Protein AF-W1Y3P4-F1 (afdb_monomer_lite)

InterPro domains:
  IPR009000 Translation protein, beta-barrel domain superfamily [SSF50447] (2-39)

Secondary structure (DSSP, 8-state):
-EEGGGT-TT-------EEEEEEETTEEEEEESEE-----

Structure (mmCIF, N/CA/C/O backbone):
data_AF-W1Y3P4-F1
#
_entry.id   AF-W1Y3P4-F1
#
loop_
_atom_site.group_PDB
_atom_site.id
_atom_site.type_symbol
_atom_site.label_atom_id
_atom_site.label_alt_id
_atom_site.label_comp_id
_atom_site.label_asym_id
_atom_site.label_entity_id
_atom_site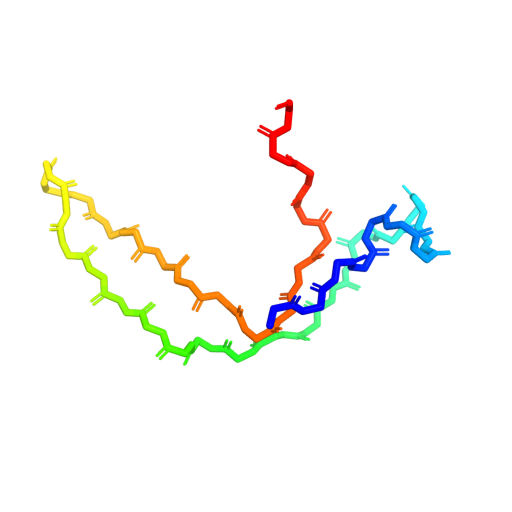.label_seq_id
_atom_site.pdbx_PDB_ins_code
_atom_site.Cartn_x
_atom_site.Cartn_y
_atom_site.Cartn_z
_atom_site.occupancy
_atom_site.B_iso_or_equiv
_atom_site.auth_seq_id
_atom_site.auth_comp_id
_atom_site.auth_asym_id
_atom_site.auth_atom_id
_atom_site.pdbx_PDB_model_num
ATOM 1 N N . MET A 1 1 ? 2.492 -11.893 3.546 1.00 83.75 1 MET A N 1
ATOM 2 C CA . MET A 1 1 ? 2.882 -10.539 3.115 1.00 83.75 1 MET A CA 1
ATOM 3 C C . MET A 1 1 ? 3.974 -10.650 2.067 1.00 83.75 1 MET A C 1
ATOM 5 O O . MET A 1 1 ? 5.156 -10.651 2.394 1.00 83.75 1 MET A O 1
ATOM 9 N N . GLU A 1 2 ? 3.560 -10.807 0.818 1.00 93.81 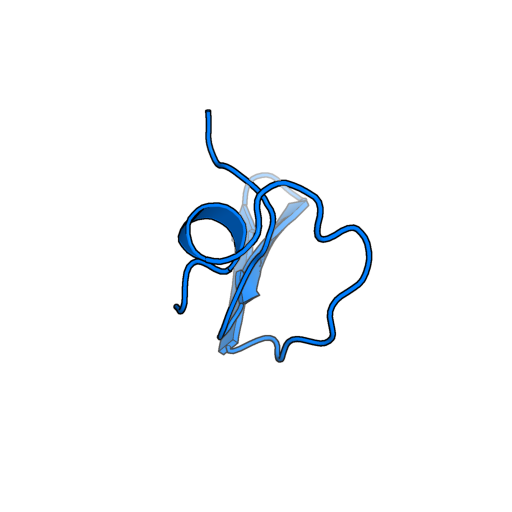2 GLU A N 1
ATOM 10 C CA . GLU A 1 2 ? 4.424 -10.744 -0.361 1.00 93.81 2 GLU A CA 1
ATOM 11 C C . GLU A 1 2 ? 4.707 -9.275 -0.729 1.00 93.81 2 GLU A C 1
ATOM 13 O O . GLU A 1 2 ? 3.856 -8.397 -0.559 1.00 93.81 2 GLU A O 1
ATOM 18 N N . LYS A 1 3 ? 5.935 -8.989 -1.170 1.00 95.25 3 LYS A N 1
ATOM 19 C CA . LYS A 1 3 ? 6.442 -7.631 -1.407 1.00 95.25 3 LYS A CA 1
ATOM 20 C C . LYS A 1 3 ? 6.652 -7.417 -2.905 1.00 95.25 3 LYS A C 1
ATOM 22 O O . LYS A 1 3 ? 7.779 -7.486 -3.383 1.00 95.25 3 LYS A O 1
ATOM 27 N N . LEU A 1 4 ? 5.563 -7.113 -3.608 1.00 95.31 4 LEU A N 1
ATOM 28 C CA . LEU A 1 4 ? 5.525 -6.974 -5.071 1.00 95.31 4 LEU A CA 1
ATOM 29 C C . LEU A 1 4 ? 6.492 -5.901 -5.592 1.00 95.31 4 LEU A C 1
ATOM 31 O O . LEU A 1 4 ? 6.982 -5.991 -6.711 1.00 95.31 4 LEU A O 1
ATOM 35 N N . TYR A 1 5 ? 6.807 -4.903 -4.762 1.00 94.12 5 TYR A N 1
ATOM 36 C CA . TYR A 1 5 ? 7.747 -3.834 -5.099 1.00 94.12 5 TYR A CA 1
ATOM 37 C C . TYR A 1 5 ? 9.205 -4.300 -5.271 1.00 94.12 5 TYR A C 1
ATOM 39 O O . TYR A 1 5 ? 10.011 -3.543 -5.806 1.00 94.12 5 TYR A O 1
ATOM 47 N N . TYR A 1 6 ? 9.572 -5.502 -4.804 1.00 95.00 6 TYR A N 1
ATOM 48 C CA . TYR A 1 6 ? 10.879 -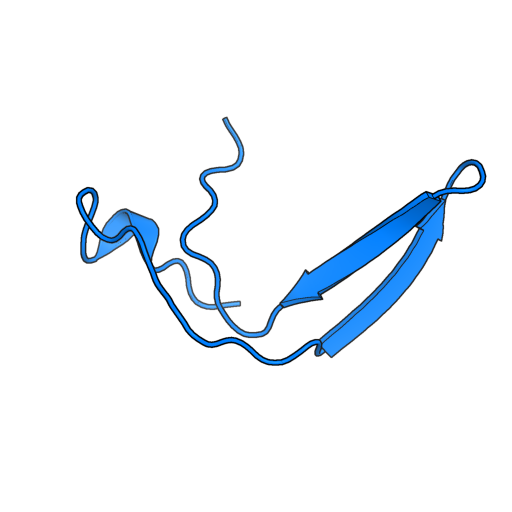6.099 -5.110 1.00 95.00 6 TYR A CA 1
ATOM 49 C C . TYR A 1 6 ? 10.889 -6.859 -6.440 1.00 95.00 6 TYR A C 1
ATOM 51 O O . TYR A 1 6 ? 11.959 -7.007 -7.026 1.00 95.00 6 TYR A O 1
ATOM 59 N N . ASP A 1 7 ? 9.724 -7.308 -6.907 1.00 95.25 7 ASP A N 1
ATOM 60 C CA . ASP A 1 7 ? 9.593 -8.091 -8.136 1.00 95.25 7 ASP A CA 1
ATOM 61 C C . ASP A 1 7 ? 9.421 -7.180 -9.358 1.00 95.25 7 ASP A C 1
ATOM 63 O O . ASP A 1 7 ? 10.107 -7.354 -10.364 1.00 95.25 7 ASP A O 1
ATOM 67 N N . ASP A 1 8 ? 8.547 -6.172 -9.256 1.00 94.75 8 ASP A N 1
ATOM 68 C CA . ASP A 1 8 ? 8.338 -5.165 -10.297 1.00 94.75 8 ASP A CA 1
ATOM 69 C C . ASP A 1 8 ? 8.189 -3.755 -9.688 1.00 94.75 8 ASP A C 1
ATOM 71 O O . ASP A 1 8 ? 7.125 -3.405 -9.164 1.00 94.75 8 ASP A O 1
ATOM 75 N N . PRO A 1 9 ? 9.227 -2.900 -9.780 1.00 92.69 9 PRO A N 1
ATOM 76 C CA . PRO A 1 9 ? 9.170 -1.533 -9.268 1.00 92.69 9 PRO A CA 1
ATOM 77 C C . PRO A 1 9 ? 8.268 -0.600 -10.097 1.00 92.69 9 PRO A C 1
ATOM 79 O O . PRO A 1 9 ? 7.996 0.520 -9.663 1.00 92.69 9 PRO A O 1
ATOM 82 N N . TYR A 1 10 ? 7.814 -1.016 -11.285 1.00 95.12 10 TYR A N 1
ATOM 83 C CA . TYR A 1 10 ? 6.908 -0.243 -12.138 1.00 95.12 10 TYR A CA 1
ATOM 84 C C . TYR A 1 10 ? 5.440 -0.651 -11.985 1.00 95.12 10 TYR A C 1
ATOM 86 O O . TYR A 1 10 ? 4.582 -0.025 -12.616 1.00 95.12 10 TYR A O 1
ATOM 94 N N . LEU A 1 11 ? 5.133 -1.648 -11.149 1.00 95.81 11 LEU A N 1
ATOM 95 C CA . LEU A 1 11 ? 3.771 -2.108 -10.901 1.00 95.81 11 LEU A CA 1
ATOM 96 C C . LEU A 1 11 ? 2.930 -0.997 -10.252 1.00 95.81 11 LEU A C 1
ATOM 98 O O . LEU A 1 11 ? 3.248 -0.503 -9.171 1.00 95.81 11 LEU A O 1
ATOM 102 N N . ARG A 1 12 ? 1.840 -0.603 -10.920 1.00 94.88 12 ARG A N 1
ATOM 103 C CA . ARG A 1 12 ? 0.944 0.481 -10.465 1.00 94.88 12 ARG A CA 1
ATOM 104 C C . ARG A 1 12 ? -0.378 -0.018 -9.905 1.00 94.88 12 ARG A C 1
ATOM 106 O O . ARG A 1 12 ? -0.908 0.587 -8.980 1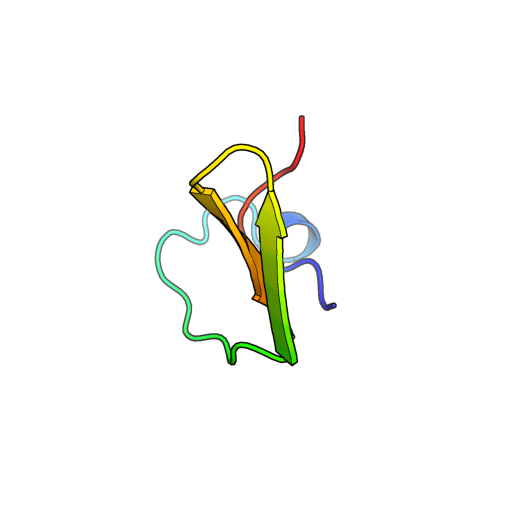.00 94.88 12 ARG A O 1
ATOM 113 N N . ASP A 1 13 ? -0.871 -1.127 -10.441 1.00 96.94 13 ASP A N 1
ATOM 114 C CA . ASP A 1 13 ? -2.172 -1.691 -10.110 1.00 96.94 13 ASP A CA 1
ATOM 115 C C . ASP A 1 13 ? -1.996 -3.151 -9.690 1.00 96.94 13 ASP A C 1
ATOM 117 O O . ASP A 1 13 ? -1.363 -3.940 -10.391 1.00 96.94 13 ASP A O 1
ATOM 121 N N . PHE A 1 14 ? -2.551 -3.523 -8.536 1.00 95.50 14 PHE A N 1
ATOM 122 C CA . PHE A 1 14 ? -2.528 -4.896 -8.037 1.00 95.50 14 PHE A CA 1
ATOM 123 C C . PHE A 1 14 ? -3.793 -5.195 -7.229 1.00 95.50 14 PHE A C 1
ATOM 125 O O . PHE A 1 14 ? -4.400 -4.306 -6.637 1.00 95.50 14 PHE A O 1
ATOM 132 N N . THR A 1 15 ? -4.201 -6.463 -7.208 1.00 97.12 15 THR A N 1
ATOM 133 C CA . THR A 1 15 ? -5.293 -6.952 -6.351 1.00 97.12 15 THR A CA 1
ATOM 134 C C . THR A 1 15 ? -4.691 -7.660 -5.149 1.00 97.12 15 THR A C 1
ATOM 136 O O . THR A 1 15 ? -3.785 -8.466 -5.333 1.00 97.12 15 THR A O 1
ATOM 139 N N . ALA A 1 16 ? -5.188 -7.382 -3.948 1.00 96.94 16 ALA A N 1
ATOM 140 C CA . ALA A 1 16 ? -4.740 -7.994 -2.700 1.00 96.94 16 ALA A CA 1
ATOM 141 C C . ALA A 1 16 ? -5.934 -8.251 -1.775 1.00 96.94 16 ALA A C 1
ATOM 143 O O . ALA A 1 16 ? -6.982 -7.617 -1.914 1.00 96.94 16 ALA A O 1
ATOM 144 N N . GLU A 1 17 ? -5.758 -9.160 -0.824 1.00 97.44 17 GLU A N 1
ATOM 145 C CA . GLU A 1 17 ? -6.745 -9.483 0.198 1.00 97.44 17 GLU A CA 1
ATOM 146 C C . GLU A 1 17 ? -6.352 -8.876 1.546 1.00 97.44 17 GLU A C 1
ATOM 148 O O . GLU A 1 17 ? -5.182 -8.845 1.941 1.00 97.44 17 GLU A O 1
ATOM 153 N N . ILE A 1 18 ? -7.355 -8.389 2.275 1.00 97.25 18 ILE A N 1
ATOM 154 C CA . ILE A 1 18 ? -7.168 -7.872 3.628 1.00 97.25 18 ILE A CA 1
ATOM 155 C C . ILE A 1 18 ? -7.070 -9.055 4.588 1.00 97.25 18 ILE A C 1
ATOM 157 O O . ILE A 1 18 ? -8.033 -9.797 4.759 1.00 97.25 18 ILE A O 1
ATOM 161 N N . VAL A 1 19 ? -5.923 -9.196 5.252 1.00 97.25 19 VAL A N 1
ATOM 162 C CA . VAL A 1 19 ? -5.685 -10.274 6.226 1.00 97.25 19 VAL A CA 1
ATOM 163 C C . VAL A 1 19 ? -5.888 -9.825 7.670 1.00 97.25 19 VAL A C 1
ATOM 165 O O . VAL A 1 19 ? -6.131 -10.660 8.536 1.00 97.25 19 VAL A O 1
ATOM 168 N N . ASN A 1 20 ? -5.783 -8.522 7.951 1.00 96.44 20 ASN A N 1
ATOM 169 C CA . ASN A 1 20 ? -6.048 -7.968 9.278 1.00 96.44 20 ASN A CA 1
ATOM 170 C C . ASN A 1 20 ? -6.441 -6.484 9.202 1.00 96.44 20 ASN A C 1
ATOM 172 O O . ASN A 1 20 ? -5.950 -5.751 8.339 1.00 96.44 20 ASN A O 1
ATOM 176 N N . ILE A 1 21 ? -7.287 -6.042 10.133 1.00 96.81 21 ILE A N 1
ATOM 177 C CA . ILE A 1 21 ? -7.709 -4.649 10.302 1.00 96.81 21 ILE A CA 1
ATOM 178 C C . ILE A 1 21 ? -7.598 -4.295 11.784 1.00 96.81 21 ILE A C 1
ATOM 180 O O . ILE A 1 21 ? -8.244 -4.912 12.626 1.00 96.81 21 ILE A O 1
ATOM 184 N N . GLU A 1 22 ? -6.816 -3.266 12.092 1.00 97.12 22 GLU A N 1
ATOM 185 C CA . GLU A 1 22 ? -6.636 -2.749 13.447 1.00 97.12 22 GLU A CA 1
ATOM 186 C C . GLU A 1 22 ? -7.039 -1.278 13.495 1.00 97.12 22 GLU A C 1
ATOM 188 O O . GLU A 1 22 ? -6.627 -0.479 12.651 1.00 97.12 22 GLU A O 1
ATOM 193 N N . GLU A 1 23 ? -7.828 -0.894 14.494 1.00 96.19 23 GLU A N 1
ATOM 194 C CA . GLU A 1 23 ? -8.106 0.515 14.746 1.00 96.19 23 GLU A CA 1
ATOM 195 C C . GLU A 1 23 ? -6.933 1.141 15.512 1.00 96.19 23 GLU A C 1
ATOM 197 O O . GLU A 1 23 ? -6.514 0.662 16.566 1.00 96.19 23 GLU A O 1
ATOM 202 N N . HIS A 1 24 ? -6.380 2.223 14.975 1.00 93.69 24 HIS A N 1
ATOM 203 C CA . HIS A 1 24 ? -5.261 2.942 15.560 1.00 93.69 24 HIS A CA 1
ATOM 204 C C . HIS A 1 24 ? -5.473 4.447 15.412 1.00 93.69 24 HIS A C 1
ATOM 206 O O . HIS A 1 24 ? -5.498 4.975 14.300 1.00 93.69 24 HIS A O 1
ATOM 212 N N . LEU A 1 25 ? -5.614 5.146 16.544 1.00 93.62 25 LEU A N 1
ATOM 213 C CA . LEU A 1 25 ? -5.799 6.604 16.599 1.00 93.62 25 LEU A CA 1
ATOM 214 C C . LEU A 1 25 ? -6.970 7.103 15.722 1.00 93.62 25 LEU A C 1
ATOM 216 O O . LEU A 1 25 ? -6.846 8.108 15.023 1.00 93.62 25 LEU A O 1
ATOM 220 N N . GLY A 1 26 ? -8.095 6.377 15.728 1.00 95.00 26 GLY A N 1
ATOM 221 C CA . GLY A 1 26 ? -9.284 6.700 14.926 1.00 95.00 26 GLY A CA 1
ATOM 222 C C . GLY A 1 26 ? -9.118 6.461 13.420 1.00 95.00 26 GLY A C 1
ATOM 223 O O . GLY A 1 26 ? -9.907 6.966 12.623 1.00 95.00 26 GLY A O 1
ATOM 224 N N . LYS A 1 27 ? -8.077 5.726 13.012 1.00 96.56 27 LYS A N 1
ATOM 225 C CA . LYS A 1 27 ? -7.838 5.281 11.634 1.00 96.56 27 LYS A CA 1
ATOM 226 C C . LYS A 1 27 ? -7.742 3.763 11.576 1.00 96.56 27 LYS A C 1
ATOM 228 O O . LYS A 1 27 ? -7.475 3.115 12.581 1.00 96.56 27 LYS A O 1
ATOM 233 N N . PHE A 1 28 ? -7.882 3.206 10.379 1.00 96.19 28 PHE A N 1
ATOM 234 C CA . PHE A 1 28 ? -7.692 1.779 10.147 1.00 96.19 28 PHE A CA 1
ATOM 235 C C . PHE A 1 28 ? -6.291 1.503 9.621 1.00 96.19 28 PHE A C 1
ATOM 237 O O . PHE A 1 28 ? -5.901 1.976 8.552 1.00 96.19 28 PHE A O 1
ATOM 244 N N . ARG A 1 29 ? -5.541 0.703 10.373 1.00 95.50 29 ARG A N 1
ATOM 245 C CA . ARG A 1 29 ? -4.318 0.072 9.908 1.00 95.50 29 ARG A CA 1
ATOM 246 C C . ARG A 1 29 ? -4.691 -1.273 9.300 1.00 95.50 29 ARG A C 1
ATOM 248 O O . ARG A 1 29 ? -5.151 -2.174 9.994 1.00 95.50 29 ARG A O 1
ATOM 255 N N . VAL A 1 30 ? -4.504 -1.389 7.992 1.00 96.12 30 VAL A N 1
ATOM 256 C CA . VAL A 1 30 ? -4.878 -2.578 7.225 1.00 96.12 30 VAL A CA 1
ATOM 257 C C . VAL A 1 30 ? -3.616 -3.346 6.853 1.00 96.12 30 VAL A C 1
ATOM 259 O O . VAL A 1 30 ? -2.659 -2.762 6.346 1.00 96.12 30 VAL A O 1
ATOM 262 N N . THR A 1 31 ? -3.612 -4.652 7.109 1.00 95.81 31 THR A N 1
ATOM 263 C CA . THR A 1 31 ? -2.560 -5.564 6.650 1.00 95.81 31 THR A CA 1
ATOM 264 C C . THR A 1 31 ? -3.076 -6.353 5.454 1.00 95.81 31 THR A C 1
ATOM 266 O O . THR A 1 31 ? -4.182 -6.892 5.501 1.00 95.81 31 THR A O 1
ATOM 269 N N . LEU A 1 32 ? -2.265 -6.429 4.398 1.00 97.25 32 LEU A N 1
ATOM 270 C CA . LEU A 1 32 ? -2.577 -7.142 3.159 1.00 97.25 32 LEU A CA 1
ATOM 271 C C . LEU A 1 32 ? -1.747 -8.428 3.032 1.00 97.25 32 LEU A C 1
ATOM 273 O O . LEU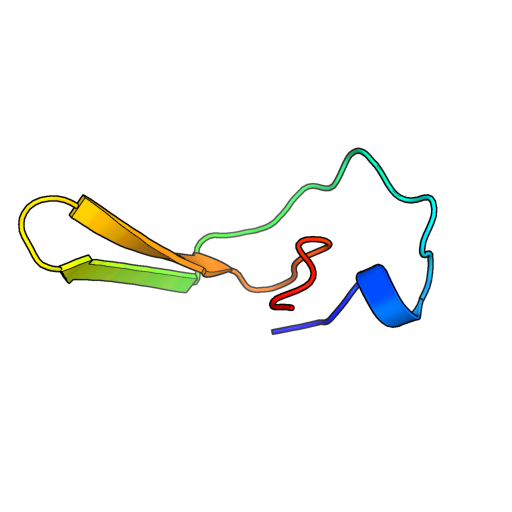 A 1 32 ? -0.633 -8.522 3.564 1.00 97.25 32 LEU A O 1
ATOM 277 N N . ASP A 1 33 ? -2.270 -9.409 2.302 1.00 97.44 33 ASP A N 1
ATOM 278 C CA . ASP A 1 33 ? -1.556 -10.637 1.935 1.00 97.44 33 ASP A CA 1
ATOM 279 C C . ASP A 1 33 ? -0.325 -10.351 1.054 1.00 97.44 33 ASP A C 1
ATOM 281 O O . ASP A 1 33 ? 0.725 -10.979 1.244 1.00 97.44 33 ASP A O 1
ATOM 285 N N . LYS A 1 34 ? -0.429 -9.343 0.178 1.00 96.56 34 LYS A N 1
ATOM 286 C CA . LYS A 1 34 ? 0.626 -8.807 -0.687 1.00 96.56 34 LYS A CA 1
ATOM 287 C C . LYS A 1 34 ? 0.485 -7.306 -0.917 1.00 96.56 34 LYS A C 1
ATOM 289 O O . LYS A 1 34 ? -0.599 -6.741 -0.797 1.00 96.56 34 LYS A O 1
ATOM 294 N N . THR A 1 35 ? 1.593 -6.636 -1.222 1.00 96.56 35 THR A N 1
ATOM 295 C CA . THR A 1 35 ? 1.598 -5.181 -1.409 1.00 96.56 35 THR A CA 1
ATOM 296 C C . THR A 1 35 ? 2.665 -4.708 -2.390 1.00 96.56 35 THR A C 1
ATOM 298 O O . THR A 1 35 ? 3.801 -5.180 -2.353 1.00 96.56 35 THR A O 1
ATOM 301 N N . ALA A 1 36 ? 2.310 -3.731 -3.230 1.00 96.38 36 ALA A N 1
ATOM 302 C CA . ALA A 1 36 ? 3.258 -2.927 -4.006 1.00 96.38 36 ALA A CA 1
ATOM 303 C C . ALA A 1 36 ? 3.621 -1.597 -3.309 1.00 96.38 36 ALA A C 1
ATOM 305 O O . ALA A 1 36 ? 4.461 -0.846 -3.794 1.00 96.38 36 ALA A O 1
ATOM 306 N N . PHE A 1 37 ? 3.023 -1.296 -2.150 1.00 94.31 37 PHE A N 1
ATOM 307 C CA . PHE A 1 37 ? 3.356 -0.099 -1.378 1.00 94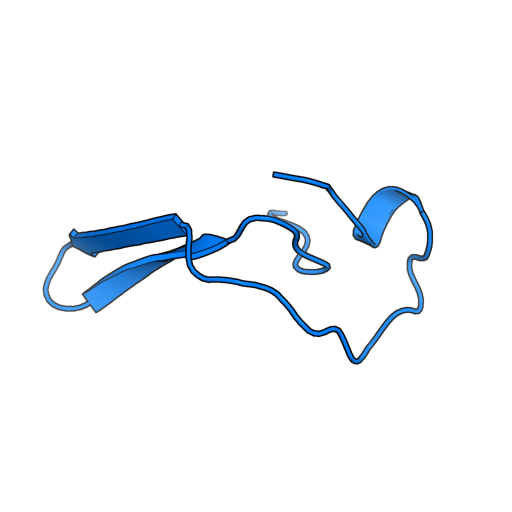.31 37 PHE A CA 1
ATOM 308 C C . PHE A 1 37 ? 4.705 -0.273 -0.673 1.00 94.31 37 PHE A C 1
ATOM 310 O O . PHE A 1 37 ? 4.833 -1.085 0.248 1.00 94.31 37 PHE A O 1
ATOM 317 N N . PHE A 1 38 ? 5.703 0.504 -1.095 1.00 92.50 38 PHE A N 1
ATOM 318 C CA . PHE A 1 38 ? 7.012 0.551 -0.451 1.00 92.50 38 PHE A CA 1
ATOM 319 C C . PHE A 1 38 ? 6.933 1.331 0.879 1.00 92.50 38 PHE A C 1
ATOM 321 O O . PHE A 1 38 ? 6.380 2.432 0.890 1.00 92.50 38 PHE A O 1
ATOM 328 N N . PRO A 1 39 ? 7.462 0.799 2.000 1.00 90.00 39 PRO A N 1
ATOM 329 C CA . PRO A 1 39 ? 7.297 1.412 3.322 1.00 90.00 39 PRO A CA 1
ATOM 330 C C . PRO A 1 39 ? 8.146 2.671 3.572 1.00 90.00 39 PRO A C 1
ATOM 332 O O . PRO A 1 39 ? 7.820 3.411 4.500 1.00 90.00 39 PRO A O 1
ATOM 335 N N . GLY A 1 40 ? 9.169 2.932 2.748 1.00 84.00 40 GLY A N 1
ATOM 336 C CA . GLY A 1 40 ? 10.144 4.006 2.982 1.00 84.00 40 GLY A CA 1
ATOM 337 C C . GLY A 1 40 ? 11.294 3.556 3.867 1.00 84.00 40 GLY A C 1
ATOM 338 O O . GLY A 1 40 ? 11.023 3.050 4.977 1.00 84.00 40 GLY A O 1
#

Organism: NCBI:txid408170

Sequence (40 aa):
MEKLYYDDPYLRDFTAEIVNIEEHLGKFRVTLDKTAFFPG

Foldseek 3Di:
DAACCVVDVPDDDDDWDFPDWDQDPNDIDTDTPYDPDDPD

pLDDT: mean 94.96, std 2.98, range [83.75, 97.44]

Radius of gyration: 11.43 Å; chains: 1; bounding box: 20×17×29 Å